Protein AF-A0A550HAZ9-F1 (afdb_monomer_lite)

Sequence (70 aa):
MNKKQALAKARKKFGPTAFARVEKGKEPYKIGIVRDGEEVVLGSGWNFQEAFWNYEEWGAFFMERNETKG

pLDDT: mean 71.85, std 11.65, range [38.31, 86.06]

Foldseek 3Di:
DDPVVLQVVQCVLPNPQWDWAQCDDPWRTWTFGQDPNDTDTQATHNDPVRRSVSNVVSVVVVSVVVVVVD

Radius of gyration: 11.7 Å; chains: 1; bounding box: 24×32×27 Å

Secondary structure (DSSP, 8-state):
--HHHHHHHHHHHH-TTEEEEE-SSSS-EEEEEEETTEEEEEEE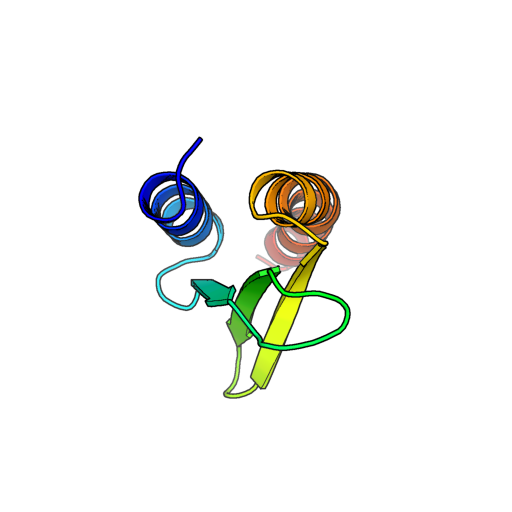ESSHHHHHHHHHHHHHHHHHHHHTT-

Structure (mmCIF, N/CA/C/O backbone):
data_AF-A0A550HAZ9-F1
#
_entry.id   AF-A0A550HAZ9-F1
#
loop_
_atom_site.group_PDB
_atom_site.id
_atom_site.type_symbol
_atom_site.label_atom_id
_atom_site.label_alt_id
_atom_site.label_comp_id
_atom_site.label_asym_id
_atom_site.label_entity_id
_atom_site.label_seq_id
_atom_site.pdbx_PDB_ins_code
_atom_site.Cartn_x
_atom_site.C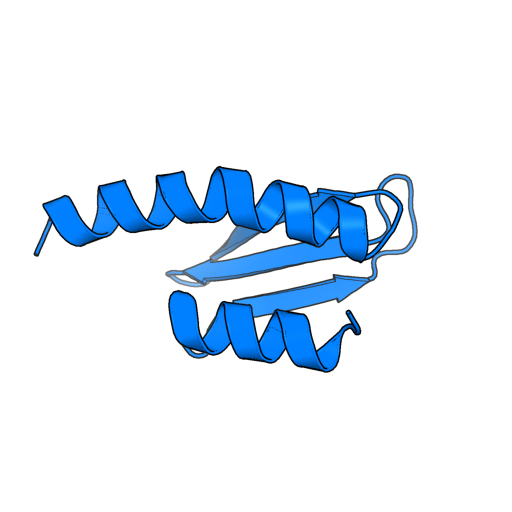artn_y
_atom_site.Cartn_z
_atom_site.occupancy
_atom_site.B_iso_or_equiv
_atom_site.auth_seq_id
_atom_site.auth_comp_id
_atom_site.auth_asym_id
_atom_site.auth_atom_id
_atom_site.pdbx_PDB_model_num
ATOM 1 N N . MET A 1 1 ? 10.400 9.929 -3.258 1.00 63.88 1 MET A N 1
ATOM 2 C CA . MET A 1 1 ? 9.357 9.402 -4.172 1.00 63.88 1 MET A CA 1
ATOM 3 C C . MET A 1 1 ? 7.997 9.931 -3.725 1.00 63.88 1 MET A C 1
ATOM 5 O O . MET A 1 1 ? 7.764 9.969 -2.524 1.00 63.88 1 MET A O 1
ATOM 9 N N . ASN A 1 2 ? 7.134 10.394 -4.637 1.00 68.75 2 ASN A N 1
ATOM 10 C CA . ASN A 1 2 ? 5.848 11.019 -4.275 1.00 68.75 2 ASN A CA 1
ATOM 11 C C . ASN A 1 2 ? 4.655 10.033 -4.317 1.00 68.75 2 ASN A C 1
ATOM 13 O O . ASN A 1 2 ? 4.755 8.945 -4.889 1.00 68.75 2 ASN A O 1
ATOM 17 N N . LYS A 1 3 ? 3.503 10.430 -3.746 1.00 64.75 3 LYS A N 1
ATOM 18 C CA . LYS A 1 3 ? 2.284 9.595 -3.655 1.00 64.75 3 LYS A CA 1
ATOM 19 C C . LYS A 1 3 ? 1.818 9.036 -5.005 1.00 64.75 3 LYS A C 1
ATOM 21 O O . LYS A 1 3 ? 1.430 7.873 -5.092 1.00 64.75 3 LYS A O 1
ATOM 26 N N . LYS A 1 4 ? 1.868 9.852 -6.065 1.00 72.00 4 LYS A N 1
ATOM 27 C CA . LYS A 1 4 ? 1.436 9.456 -7.417 1.00 72.00 4 LYS A CA 1
ATOM 28 C C . LYS A 1 4 ? 2.346 8.380 -8.016 1.00 72.00 4 LYS A C 1
ATOM 30 O O . LYS A 1 4 ? 1.843 7.430 -8.604 1.00 72.00 4 LYS A O 1
ATOM 35 N N . GLN A 1 5 ? 3.662 8.508 -7.841 1.00 75.12 5 GLN A N 1
ATOM 36 C CA . GLN A 1 5 ? 4.648 7.560 -8.374 1.00 75.12 5 GLN A CA 1
ATOM 37 C C . GLN A 1 5 ? 4.524 6.175 -7.735 1.00 75.12 5 GLN A C 1
ATOM 39 O O . GLN A 1 5 ? 4.517 5.168 -8.437 1.00 75.12 5 GLN A O 1
ATOM 44 N N . ALA A 1 6 ? 4.370 6.117 -6.417 1.00 66.88 6 ALA A N 1
ATOM 45 C CA . ALA A 1 6 ? 4.198 4.853 -5.710 1.00 66.88 6 ALA A CA 1
ATOM 46 C C . ALA A 1 6 ? 2.852 4.188 -6.009 1.00 66.88 6 ALA A C 1
ATOM 48 O O . ALA A 1 6 ? 2.819 2.979 -6.203 1.00 66.88 6 ALA A O 1
ATOM 49 N N . LEU A 1 7 ? 1.761 4.956 -6.134 1.00 69.44 7 LEU A N 1
ATOM 50 C CA . LEU A 1 7 ? 0.477 4.398 -6.564 1.00 69.44 7 LEU A CA 1
ATOM 51 C C . LEU A 1 7 ? 0.555 3.845 -7.993 1.00 69.44 7 LEU A C 1
ATOM 53 O O . LEU A 1 7 ? 0.030 2.772 -8.262 1.00 69.44 7 LEU A O 1
ATOM 57 N N . ALA A 1 8 ? 1.234 4.545 -8.905 1.00 76.19 8 ALA A N 1
ATOM 58 C CA . ALA A 1 8 ? 1.462 4.047 -10.259 1.00 76.19 8 ALA A CA 1
ATOM 59 C C . ALA A 1 8 ? 2.295 2.752 -10.255 1.00 76.19 8 ALA A C 1
ATOM 61 O O . ALA A 1 8 ? 1.961 1.809 -10.970 1.00 76.19 8 ALA A O 1
ATOM 62 N N . LYS A 1 9 ? 3.334 2.673 -9.412 1.00 73.12 9 LYS A N 1
ATOM 63 C CA . LYS A 1 9 ? 4.153 1.463 -9.249 1.00 73.12 9 LYS A CA 1
ATOM 64 C C . LYS A 1 9 ? 3.350 0.306 -8.637 1.00 73.12 9 LYS A C 1
ATOM 66 O O . LYS A 1 9 ? 3.415 -0.802 -9.159 1.00 73.12 9 LYS A O 1
ATOM 71 N N . ALA A 1 10 ? 2.538 0.572 -7.614 1.00 67.56 10 ALA A N 1
ATOM 72 C CA . ALA A 1 10 ? 1.636 -0.407 -7.011 1.00 67.56 10 ALA A CA 1
ATOM 73 C C . ALA A 1 10 ? 0.583 -0.902 -8.012 1.00 67.56 10 ALA A C 1
ATOM 75 O O . ALA A 1 10 ? 0.379 -2.103 -8.133 1.00 67.56 10 ALA A O 1
ATOM 76 N N . ARG A 1 11 ? -0.008 -0.012 -8.818 1.00 74.44 11 ARG A N 1
ATOM 77 C CA . ARG A 1 11 ? -0.950 -0.396 -9.882 1.00 74.44 11 ARG A CA 1
ATOM 78 C C . ARG A 1 11 ? -0.307 -1.224 -10.985 1.00 74.44 11 ARG A C 1
ATOM 80 O O . ARG A 1 11 ? -0.933 -2.144 -11.496 1.00 74.44 11 ARG A O 1
ATOM 87 N N . LYS A 1 12 ? 0.944 -0.926 -11.343 1.00 77.69 12 LYS A N 1
ATOM 88 C CA . LYS A 1 12 ? 1.703 -1.727 -12.311 1.00 77.69 12 LYS A CA 1
ATOM 89 C C . LYS A 1 12 ? 1.986 -3.141 -11.786 1.00 77.69 12 LYS A C 1
ATOM 91 O O . LYS A 1 12 ? 2.045 -4.064 -12.586 1.00 77.69 12 LYS A O 1
ATOM 96 N N . LYS A 1 13 ? 2.171 -3.298 -10.470 1.00 68.81 13 LYS A N 1
ATOM 97 C CA . LYS A 1 13 ? 2.524 -4.576 -9.832 1.00 68.81 13 LYS A CA 1
ATOM 98 C C . LYS A 1 13 ? 1.299 -5.417 -9.443 1.00 68.81 13 LYS A C 1
ATOM 100 O O . LYS A 1 13 ? 1.317 -6.616 -9.662 1.00 68.81 13 LYS A O 1
ATOM 105 N N . PHE A 1 14 ? 0.238 -4.797 -8.926 1.00 66.44 14 PHE A N 1
ATOM 106 C CA . PHE A 1 14 ? -0.938 -5.481 -8.364 1.00 66.44 14 PHE A CA 1
ATOM 107 C C . PHE A 1 14 ? -2.239 -5.260 -9.145 1.00 66.44 14 PHE A C 1
ATOM 109 O O . PHE A 1 14 ? -3.287 -5.783 -8.773 1.00 66.44 14 PHE A O 1
ATOM 116 N N . GLY A 1 15 ? -2.194 -4.474 -10.219 1.00 71.25 15 GLY A N 1
ATOM 117 C CA . GLY A 1 15 ? -3.364 -4.150 -11.023 1.00 71.25 15 GLY A CA 1
ATOM 118 C C . GLY A 1 15 ? -4.129 -2.907 -10.547 1.00 71.25 15 GLY A C 1
ATOM 119 O O . GLY A 1 15 ? -3.730 -2.208 -9.608 1.00 71.25 15 GLY A O 1
ATOM 120 N N . PRO A 1 16 ? -5.243 -2.578 -11.222 1.00 75.38 16 PRO A N 1
ATOM 121 C CA . PRO A 1 16 ? -5.969 -1.320 -11.026 1.00 75.38 16 PRO A CA 1
ATOM 122 C C . PRO A 1 16 ? -6.606 -1.176 -9.636 1.00 75.38 16 PRO A C 1
ATOM 124 O O . PRO A 1 16 ? -6.978 -0.066 -9.259 1.00 75.38 16 PRO A O 1
ATOM 127 N N . THR A 1 17 ? -6.694 -2.263 -8.867 1.00 77.31 17 THR A N 1
ATOM 128 C CA . THR A 1 17 ? -7.257 -2.288 -7.514 1.00 77.31 17 THR A CA 1
ATOM 129 C C . THR A 1 17 ? -6.308 -1.755 -6.440 1.00 77.31 17 THR A C 1
ATOM 131 O O . THR A 1 17 ? -6.719 -1.594 -5.291 1.00 77.31 17 THR A O 1
ATOM 134 N N . ALA A 1 18 ? -5.054 -1.446 -6.789 1.00 79.19 18 ALA A N 1
ATOM 135 C CA . ALA A 1 18 ? -4.108 -0.846 -5.860 1.00 79.19 18 ALA A CA 1
ATOM 136 C C . ALA A 1 18 ? -4.520 0.579 -5.450 1.00 79.19 18 ALA A C 1
ATOM 138 O O . ALA A 1 18 ? -4.833 1.437 -6.292 1.00 79.19 18 ALA A O 1
ATOM 139 N N . PHE A 1 19 ? -4.440 0.847 -4.147 1.00 80.88 19 PHE A N 1
ATOM 140 C CA . PHE A 1 19 ? -4.750 2.125 -3.523 1.00 80.88 19 PHE A CA 1
ATOM 141 C C . PHE A 1 19 ? -3.618 2.612 -2.611 1.00 80.88 19 PHE A C 1
ATOM 143 O O . PHE A 1 19 ? -2.810 1.849 -2.085 1.00 80.88 19 PHE A O 1
ATOM 150 N N . ALA A 1 20 ? -3.584 3.929 -2.412 1.00 75.31 20 ALA A N 1
ATOM 151 C CA . ALA A 1 20 ? -2.707 4.593 -1.458 1.00 75.31 20 ALA A CA 1
ATOM 152 C C . ALA A 1 20 ? -3.514 5.681 -0.745 1.00 75.31 20 ALA A C 1
ATOM 154 O O . ALA A 1 20 ? -3.859 6.711 -1.346 1.00 75.31 20 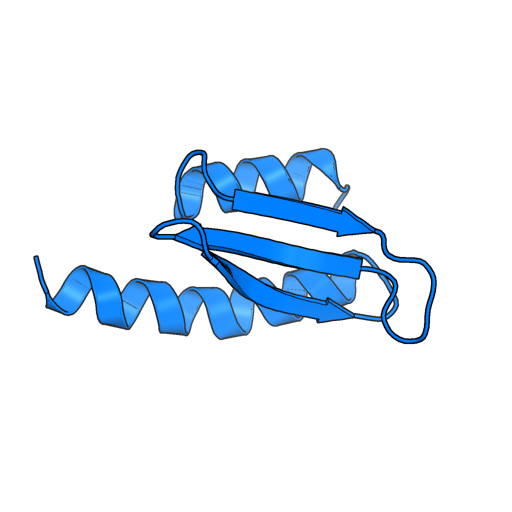ALA A O 1
ATOM 155 N N . ARG A 1 21 ? -3.829 5.453 0.530 1.00 76.75 21 ARG A N 1
ATOM 156 C CA . ARG A 1 21 ? -4.646 6.361 1.340 1.00 76.75 21 ARG A CA 1
ATOM 157 C C . ARG A 1 21 ? -3.828 7.027 2.435 1.00 76.75 21 ARG A C 1
ATOM 159 O O . ARG A 1 21 ? -2.836 6.480 2.910 1.00 76.75 21 ARG A O 1
ATOM 166 N N . VAL A 1 22 ? -4.254 8.240 2.778 1.00 73.38 22 VAL A N 1
ATOM 167 C CA . VAL A 1 22 ? -3.744 8.966 3.937 1.00 73.38 22 VAL A CA 1
ATOM 168 C C . VAL A 1 22 ? -4.876 8.995 4.954 1.00 73.38 22 VAL A C 1
ATOM 170 O O . VAL A 1 22 ? -5.926 9.559 4.655 1.00 73.38 22 VAL A O 1
ATOM 173 N N . GLU A 1 23 ? -4.703 8.343 6.094 1.00 71.69 23 GLU A N 1
ATOM 174 C CA . GLU A 1 23 ? -5.666 8.352 7.194 1.00 71.69 23 GLU A CA 1
ATOM 175 C C . GLU A 1 23 ? -5.233 9.347 8.276 1.00 71.69 23 GLU A C 1
ATOM 177 O O . GLU A 1 23 ? -4.066 9.707 8.402 1.00 71.69 23 GLU A O 1
ATOM 182 N N . LYS A 1 24 ? -6.188 9.844 9.061 1.00 57.97 24 LYS A N 1
ATOM 183 C CA . LYS A 1 24 ? -5.907 10.745 10.183 1.00 57.97 24 LYS A CA 1
ATOM 184 C C . LYS A 1 24 ? -5.836 9.888 11.452 1.00 57.97 24 LYS A C 1
ATOM 186 O O . LYS A 1 24 ? -6.857 9.350 11.864 1.00 57.97 24 LYS A O 1
ATOM 191 N N . GLY A 1 25 ? -4.653 9.712 12.048 1.00 68.94 25 GLY A N 1
ATOM 192 C CA . GLY A 1 25 ? -4.466 8.829 13.211 1.00 68.94 25 GLY A CA 1
ATOM 193 C C . GLY A 1 25 ? -3.007 8.427 13.466 1.00 68.94 25 GLY A C 1
ATOM 194 O O . GLY A 1 25 ? -2.098 9.120 13.017 1.00 68.94 25 GLY A O 1
ATOM 195 N N . LYS A 1 26 ? -2.796 7.310 14.189 1.00 64.06 26 LYS A N 1
ATOM 196 C CA . LYS A 1 26 ? -1.465 6.776 14.557 1.00 64.06 26 LYS A CA 1
ATOM 197 C C . LYS A 1 26 ? -0.628 6.294 13.362 1.00 64.06 26 LYS A C 1
ATOM 199 O O . LYS A 1 26 ? 0.580 6.367 13.425 1.00 64.06 26 LYS A O 1
ATOM 204 N N . GLU A 1 27 ? -1.227 5.830 12.270 1.00 71.19 27 GLU A N 1
ATOM 205 C CA . GLU A 1 27 ? -0.486 5.486 11.045 1.00 71.19 27 GLU A CA 1
ATOM 206 C C . GLU A 1 27 ? -1.125 6.200 9.858 1.00 71.19 27 GLU A C 1
ATOM 208 O O . GLU A 1 27 ? -2.086 5.696 9.266 1.00 71.19 27 GLU A O 1
ATOM 213 N N . PRO A 1 28 ? -0.663 7.418 9.544 1.00 77.62 28 PRO A N 1
ATOM 214 C CA . PRO A 1 28 ? -1.326 8.249 8.566 1.00 77.62 28 PRO A CA 1
ATOM 215 C C . PRO A 1 28 ? -1.197 7.763 7.129 1.00 77.62 28 PRO A C 1
ATOM 217 O O . PRO A 1 28 ? -1.945 8.257 6.301 1.00 77.62 28 PRO A O 1
ATOM 220 N N . TYR A 1 29 ? -0.312 6.828 6.781 1.00 80.94 29 TYR A N 1
ATOM 221 C CA . TYR A 1 29 ? -0.158 6.374 5.395 1.00 80.94 29 TYR A CA 1
ATOM 222 C C . TYR A 1 29 ? -0.364 4.870 5.276 1.00 80.94 29 TYR A C 1
ATOM 224 O O . TYR A 1 29 ? 0.267 4.103 5.994 1.00 80.94 29 TYR A O 1
ATOM 232 N N . LYS A 1 30 ? -1.219 4.451 4.334 1.00 84.56 30 LYS A N 1
ATOM 233 C CA . LYS A 1 30 ? -1.441 3.039 3.995 1.00 84.56 30 LYS A CA 1
ATOM 234 C C . LYS A 1 30 ? -1.434 2.818 2.486 1.00 84.56 30 LYS A C 1
ATOM 236 O O . LYS A 1 30 ? -1.974 3.627 1.724 1.00 84.56 30 LYS A O 1
ATOM 241 N N . ILE A 1 31 ? -0.852 1.704 2.068 1.00 82.19 31 ILE A N 1
ATOM 242 C CA . ILE A 1 31 ? -0.815 1.209 0.692 1.00 82.19 31 ILE A CA 1
ATOM 243 C C . ILE A 1 31 ? -1.398 -0.202 0.699 1.00 82.19 31 ILE A C 1
ATOM 245 O O . ILE A 1 31 ? -1.069 -1.016 1.560 1.00 82.19 31 ILE A O 1
ATOM 249 N N . GLY A 1 32 ? -2.283 -0.490 -0.246 1.00 84.69 32 GLY A N 1
ATOM 250 C CA . GLY A 1 32 ? -2.985 -1.765 -0.296 1.00 84.69 32 GLY A CA 1
ATOM 251 C C . GLY A 1 32 ? -3.638 -2.020 -1.641 1.00 84.69 32 GLY A C 1
ATOM 252 O O . GLY A 1 32 ? -3.433 -1.273 -2.600 1.00 84.69 32 GLY A O 1
ATOM 253 N N . ILE A 1 33 ? -4.419 -3.090 -1.703 1.00 83.12 33 ILE A N 1
ATOM 254 C CA . ILE A 1 33 ? -5.194 -3.500 -2.874 1.00 83.12 33 ILE A CA 1
ATOM 255 C C . ILE A 1 33 ? -6.620 -3.834 -2.452 1.00 83.12 33 ILE A C 1
ATOM 257 O O . ILE A 1 33 ? -6.849 -4.246 -1.3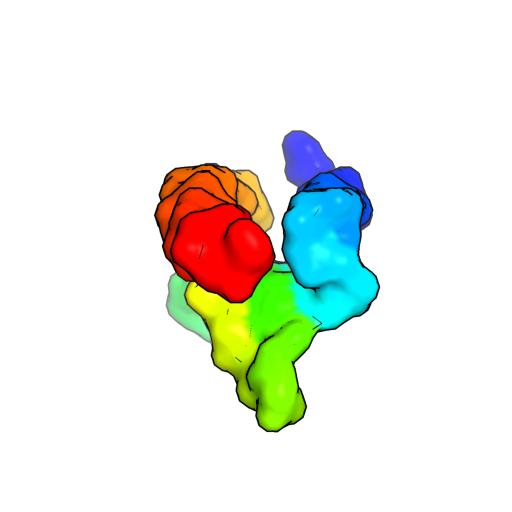18 1.00 83.12 33 ILE A O 1
ATOM 261 N N . VAL A 1 34 ? -7.572 -3.686 -3.366 1.00 81.00 34 VAL A N 1
ATOM 262 C CA . VAL A 1 34 ? -8.913 -4.257 -3.199 1.00 81.00 34 VAL A CA 1
ATOM 263 C C . VAL A 1 34 ? -8.957 -5.621 -3.888 1.00 81.00 34 VAL A C 1
ATOM 265 O O . VAL A 1 34 ? -8.612 -5.728 -5.067 1.00 81.00 34 VAL A O 1
ATOM 268 N N . ARG A 1 35 ? -9.373 -6.665 -3.174 1.00 77.50 35 ARG A N 1
ATOM 269 C CA . ARG A 1 35 ? -9.560 -8.016 -3.717 1.00 77.50 35 ARG A CA 1
ATOM 270 C C . ARG A 1 35 ? -10.878 -8.569 -3.199 1.00 77.50 35 ARG A C 1
ATOM 272 O O . ARG A 1 35 ? -11.135 -8.489 -2.009 1.00 77.50 35 ARG A O 1
ATOM 279 N N . ASP A 1 36 ? -11.725 -9.058 -4.101 1.00 81.06 36 ASP A N 1
ATOM 280 C CA . ASP A 1 36 ? -13.038 -9.627 -3.758 1.00 81.06 36 ASP A CA 1
ATOM 281 C C . ASP A 1 36 ? -13.937 -8.686 -2.921 1.00 81.06 36 ASP A C 1
ATOM 283 O O . ASP A 1 36 ? -14.764 -9.120 -2.130 1.00 81.06 36 ASP A O 1
ATOM 287 N N . GLY A 1 37 ? -13.786 -7.368 -3.112 1.00 82.69 37 GLY A N 1
ATOM 288 C CA . GLY A 1 37 ? -14.514 -6.339 -2.356 1.00 82.69 37 GLY A CA 1
ATOM 289 C C . GLY A 1 37 ? -13.900 -5.984 -0.998 1.00 82.69 37 GLY A C 1
ATOM 290 O O . GLY A 1 37 ? -14.373 -5.053 -0.350 1.00 82.69 37 GLY A O 1
ATOM 291 N N . GLU A 1 38 ? -12.823 -6.657 -0.595 1.00 82.81 38 GLU A N 1
ATOM 292 C CA . GLU A 1 38 ? -12.114 -6.420 0.661 1.00 82.81 38 GLU A CA 1
ATOM 293 C C . GLU A 1 38 ? -10.819 -5.624 0.446 1.00 82.81 38 GLU A C 1
ATOM 295 O O . GLU A 1 38 ? -10.095 -5.810 -0.536 1.00 82.81 38 GLU A O 1
ATOM 300 N N . GLU A 1 39 ? -10.501 -4.723 1.379 1.00 86.06 39 GLU A N 1
ATOM 301 C CA . GLU A 1 39 ? -9.237 -3.984 1.379 1.00 86.06 39 GLU A CA 1
ATOM 302 C C . GLU A 1 39 ? -8.139 -4.790 2.080 1.00 86.06 39 GLU A C 1
ATOM 304 O O . GLU A 1 39 ? -8.173 -4.997 3.292 1.00 86.06 39 GLU A O 1
ATOM 309 N N . VAL A 1 40 ? -7.104 -5.166 1.334 1.00 83.62 40 VAL A N 1
ATOM 310 C CA . VAL A 1 40 ? -5.898 -5.794 1.877 1.00 83.62 40 VAL A CA 1
ATOM 311 C C . VAL A 1 40 ? -4.804 -4.738 1.982 1.00 83.62 40 VAL A C 1
ATOM 313 O O . VAL A 1 40 ? -4.304 -4.234 0.973 1.00 83.62 40 VAL A O 1
ATOM 316 N N . VAL A 1 41 ? -4.427 -4.385 3.211 1.00 84.56 41 VAL A N 1
ATOM 317 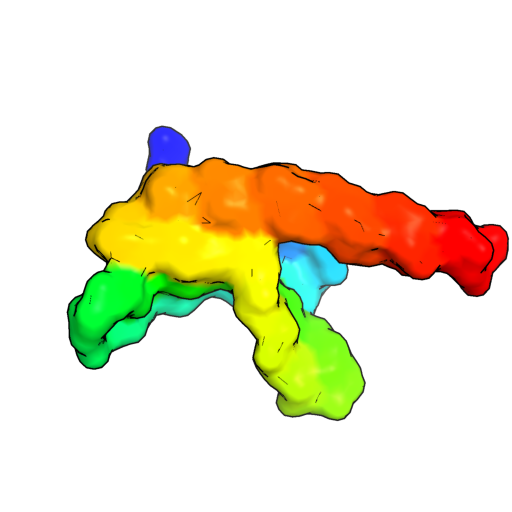C CA . VAL A 1 41 ? -3.314 -3.463 3.473 1.00 84.56 41 VAL A CA 1
ATOM 318 C C . VAL A 1 41 ? -1.999 -4.222 3.331 1.00 84.56 41 VAL A C 1
ATOM 320 O O . VAL A 1 41 ? -1.777 -5.220 4.008 1.00 84.56 41 VAL A O 1
ATOM 323 N N . LEU A 1 42 ? -1.132 -3.732 2.447 1.00 80.50 42 LEU A N 1
ATOM 324 C CA . LEU A 1 42 ? 0.181 -4.315 2.164 1.00 80.50 42 LEU A CA 1
ATOM 325 C C . LEU A 1 42 ? 1.314 -3.532 2.833 1.00 80.50 42 LEU A C 1
ATOM 327 O O . LEU A 1 42 ? 2.392 -4.067 3.021 1.00 80.50 42 LEU A O 1
ATOM 331 N N . GLY A 1 43 ? 1.094 -2.270 3.199 1.00 83.50 43 GLY A N 1
ATOM 332 C CA . GLY A 1 43 ? 2.069 -1.484 3.948 1.00 83.50 43 GLY A CA 1
ATOM 333 C C . GLY A 1 43 ? 1.420 -0.300 4.651 1.00 83.50 43 GLY A C 1
ATOM 334 O O . GLY A 1 43 ? 0.534 0.351 4.093 1.00 83.50 43 GLY A O 1
ATOM 335 N N . SER A 1 44 ? 1.862 -0.009 5.871 1.00 85.94 44 SER A N 1
ATOM 336 C CA . SER A 1 44 ? 1.454 1.155 6.666 1.00 85.94 44 SER A CA 1
ATOM 337 C C . SER A 1 44 ? 2.673 1.889 7.222 1.00 85.94 44 SER A C 1
ATOM 339 O O . SER A 1 44 ? 3.760 1.321 7.271 1.00 85.94 44 SER A O 1
ATOM 341 N N . GLY A 1 45 ? 2.530 3.165 7.579 1.00 84.94 45 GLY A N 1
ATOM 342 C CA . GLY A 1 45 ? 3.617 3.927 8.192 1.00 84.94 45 GLY A CA 1
ATOM 343 C C . GLY A 1 45 ? 3.241 5.352 8.594 1.00 84.94 45 GLY A C 1
ATOM 344 O O . GLY A 1 45 ? 2.177 5.877 8.237 1.00 84.94 45 GLY A O 1
ATOM 345 N N . TRP A 1 46 ? 4.151 6.001 9.321 1.00 83.25 46 TRP A N 1
ATOM 346 C CA . TRP A 1 46 ? 4.036 7.389 9.782 1.00 83.25 46 TRP A CA 1
ATOM 347 C C . TRP A 1 46 ? 4.226 8.406 8.671 1.00 83.25 46 TRP A C 1
ATOM 349 O O . TRP A 1 46 ? 3.726 9.531 8.728 1.00 83.25 46 TRP A O 1
ATOM 359 N N . ASN A 1 47 ? 4.942 8.005 7.631 1.00 81.06 47 ASN A N 1
ATOM 360 C CA . ASN A 1 47 ? 5.106 8.779 6.422 1.00 81.06 47 ASN A CA 1
ATOM 361 C C . ASN A 1 47 ? 4.920 7.886 5.192 1.00 81.06 47 ASN A C 1
ATOM 363 O O . ASN A 1 47 ? 4.922 6.657 5.255 1.00 81.06 47 ASN A O 1
ATOM 367 N N . PHE A 1 48 ? 4.762 8.534 4.043 1.00 74.44 48 PHE A N 1
ATOM 368 C CA . PHE A 1 48 ? 4.519 7.843 2.786 1.00 74.44 48 PHE A CA 1
ATOM 369 C C . PHE A 1 48 ? 5.666 6.900 2.378 1.00 74.44 48 PHE A C 1
ATOM 371 O O . PHE A 1 48 ? 5.430 5.881 1.736 1.00 74.44 48 PHE A O 1
ATOM 378 N N . GLN A 1 49 ? 6.906 7.244 2.727 1.00 78.75 49 GLN A N 1
ATOM 379 C CA . GLN A 1 49 ? 8.081 6.464 2.353 1.00 78.75 49 GLN A CA 1
ATOM 380 C C . GLN A 1 49 ? 8.191 5.184 3.178 1.00 78.75 49 GLN A C 1
ATOM 382 O O . GLN A 1 49 ? 8.465 4.134 2.613 1.00 78.75 49 GLN A O 1
ATOM 387 N N . GLU A 1 50 ? 7.910 5.256 4.473 1.00 80.62 50 GLU A N 1
ATOM 388 C CA . GLU A 1 50 ? 7.835 4.100 5.368 1.00 80.62 50 GLU A CA 1
ATOM 389 C C . GLU A 1 50 ? 6.717 3.139 4.950 1.00 80.62 50 GLU A C 1
ATOM 391 O O . GLU A 1 50 ? 6.971 1.956 4.745 1.00 80.62 50 GLU A O 1
ATOM 396 N N . ALA A 1 51 ? 5.511 3.657 4.685 1.00 79.38 51 ALA A N 1
ATOM 397 C CA . ALA A 1 51 ? 4.409 2.840 4.177 1.00 79.38 51 ALA A CA 1
ATOM 398 C C . ALA A 1 51 ? 4.761 2.147 2.851 1.00 79.38 51 ALA A C 1
ATOM 400 O O . ALA A 1 51 ? 4.322 1.026 2.603 1.00 79.38 51 ALA A O 1
ATOM 401 N N . PHE A 1 52 ? 5.561 2.803 2.004 1.00 78.00 52 PHE A N 1
ATOM 402 C CA . PHE A 1 52 ? 6.051 2.225 0.759 1.00 78.00 52 PHE A CA 1
ATOM 403 C C . PHE A 1 52 ? 7.140 1.172 0.964 1.00 78.00 52 PHE A C 1
ATOM 405 O O . PHE A 1 52 ? 7.110 0.153 0.285 1.00 78.00 52 PHE A O 1
ATOM 412 N N . TRP A 1 53 ? 8.086 1.389 1.874 1.00 81.19 53 TRP A N 1
ATOM 413 C CA . TRP A 1 53 ? 9.090 0.379 2.216 1.00 81.19 53 TRP A CA 1
ATOM 414 C C . TRP A 1 53 ? 8.433 -0.884 2.762 1.00 81.19 53 TRP A C 1
ATOM 416 O O . TRP A 1 53 ? 8.669 -1.962 2.223 1.00 81.19 53 TRP A O 1
ATOM 426 N N . ASN A 1 54 ? 7.509 -0.722 3.712 1.00 79.69 54 ASN A N 1
ATOM 427 C CA . ASN A 1 54 ? 6.714 -1.826 4.238 1.00 79.69 54 ASN A CA 1
ATOM 428 C C . ASN A 1 54 ? 5.923 -2.507 3.104 1.00 79.69 54 ASN A C 1
ATOM 430 O O . ASN A 1 54 ? 5.927 -3.726 2.986 1.00 79.69 54 ASN A O 1
ATOM 434 N N . TYR A 1 55 ? 5.334 -1.740 2.182 1.00 76.38 55 TYR A N 1
ATOM 435 C CA . TYR A 1 55 ? 4.704 -2.304 0.984 1.00 76.38 55 TYR A CA 1
ATOM 436 C C . TYR A 1 55 ? 5.672 -3.067 0.059 1.00 76.38 55 TYR A C 1
ATOM 438 O O . TYR A 1 55 ? 5.261 -4.063 -0.525 1.00 76.38 55 TYR A O 1
ATOM 446 N N . GLU A 1 56 ? 6.918 -2.635 -0.147 1.00 74.06 56 GLU A N 1
ATOM 447 C CA . GLU A 1 56 ? 7.854 -3.366 -1.016 1.00 74.06 56 GLU A CA 1
ATOM 448 C C . GLU A 1 56 ? 8.291 -4.684 -0.362 1.00 74.06 56 GLU A C 1
ATOM 450 O O . GLU A 1 56 ? 8.370 -5.690 -1.071 1.00 74.06 56 GLU A O 1
ATOM 455 N N . GLU A 1 57 ? 8.490 -4.699 0.962 1.00 72.06 57 GLU A N 1
ATOM 456 C CA . GLU A 1 57 ? 8.801 -5.915 1.727 1.00 72.06 57 GLU A CA 1
ATOM 457 C C . GLU A 1 57 ? 7.641 -6.922 1.686 1.00 72.06 57 GLU A C 1
ATOM 459 O O . GLU A 1 57 ? 7.814 -8.076 1.290 1.00 72.06 57 GLU A O 1
ATOM 464 N N . TRP A 1 58 ? 6.426 -6.482 2.012 1.00 64.88 58 TRP A N 1
ATOM 465 C CA . TRP A 1 58 ? 5.245 -7.353 2.053 1.00 64.88 58 TRP A CA 1
ATOM 466 C C . TRP A 1 58 ? 4.661 -7.650 0.667 1.00 64.88 58 TRP A C 1
ATOM 468 O O . TRP A 1 58 ? 4.104 -8.721 0.415 1.00 64.88 58 TRP A O 1
ATOM 478 N N . GLY A 1 59 ? 4.800 -6.716 -0.269 1.00 62.41 59 GLY A N 1
ATOM 479 C CA . GLY A 1 59 ? 4.345 -6.857 -1.645 1.00 62.41 59 GLY A CA 1
ATOM 480 C C . GLY A 1 59 ? 5.177 -7.852 -2.453 1.00 62.41 59 GLY A C 1
ATOM 481 O O . GLY A 1 59 ? 4.668 -8.410 -3.423 1.00 62.41 59 GLY A O 1
ATOM 482 N N . ALA A 1 60 ? 6.436 -8.103 -2.082 1.00 56.59 60 ALA A N 1
ATOM 483 C CA . ALA A 1 60 ? 7.191 -9.237 -2.618 1.00 56.59 60 ALA A CA 1
ATOM 484 C C . ALA A 1 60 ? 6.548 -10.570 -2.189 1.00 56.59 60 ALA A C 1
ATOM 486 O O . ALA A 1 60 ? 6.220 -11.394 -3.040 1.00 56.59 60 ALA A O 1
ATOM 487 N N . PHE A 1 61 ? 6.225 -10.708 -0.900 1.00 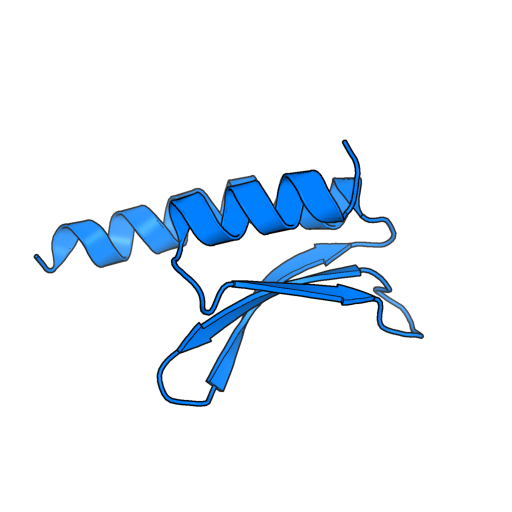55.00 61 PHE A N 1
ATOM 488 C CA . PHE A 1 61 ? 5.606 -11.910 -0.332 1.00 55.00 61 PHE A CA 1
ATOM 489 C C . PHE A 1 61 ? 4.212 -12.226 -0.915 1.00 55.00 61 PHE A C 1
ATOM 491 O O . PHE A 1 61 ? 3.873 -13.386 -1.158 1.00 55.00 61 PHE A O 1
ATOM 498 N N . PHE A 1 62 ? 3.391 -11.201 -1.176 1.00 56.84 62 PHE A N 1
ATOM 499 C CA . PHE A 1 62 ? 2.046 -11.384 -1.745 1.00 56.84 62 PHE A CA 1
ATOM 500 C C . PHE A 1 62 ? 2.042 -11.784 -3.229 1.00 56.84 62 PHE A C 1
ATOM 502 O O . PHE A 1 62 ? 1.133 -12.500 -3.662 1.00 56.84 62 PHE A O 1
ATOM 509 N N . MET A 1 63 ? 3.027 -11.322 -4.007 1.00 56.56 63 MET A N 1
ATOM 510 C CA . MET A 1 63 ? 3.164 -11.683 -5.425 1.00 56.56 63 MET A CA 1
ATOM 511 C C . MET A 1 63 ? 3.676 -13.117 -5.579 1.00 56.56 63 MET A C 1
ATOM 513 O O . MET A 1 63 ? 3.083 -13.887 -6.332 1.00 56.56 63 MET A O 1
ATOM 517 N N . GLU A 1 64 ? 4.674 -13.517 -4.783 1.00 52.84 64 GLU A N 1
ATOM 518 C CA . GLU A 1 64 ? 5.251 -14.871 -4.828 1.00 52.84 64 GLU A CA 1
ATOM 519 C C . GLU A 1 64 ? 4.212 -15.975 -4.557 1.00 52.84 64 GLU A C 1
ATOM 521 O O . GLU A 1 64 ? 4.226 -17.024 -5.202 1.00 52.84 64 GLU A O 1
ATOM 526 N N . ARG A 1 65 ? 3.246 -15.731 -3.655 1.00 51.28 65 ARG A N 1
ATOM 527 C CA . ARG A 1 65 ? 2.158 -16.689 -3.364 1.00 51.28 65 ARG A CA 1
ATOM 528 C C . ARG A 1 65 ? 1.022 -16.702 -4.391 1.00 51.28 65 ARG A C 1
ATOM 530 O O . ARG A 1 65 ? 0.230 -17.643 -4.373 1.00 51.28 65 ARG A O 1
ATOM 537 N N . ASN A 1 66 ? 0.892 -15.678 -5.240 1.00 49.41 66 ASN A N 1
ATOM 538 C CA . ASN A 1 66 ? -0.128 -15.657 -6.299 1.00 49.41 66 ASN A CA 1
ATOM 539 C C . ASN A 1 66 ? 0.414 -16.148 -7.650 1.00 49.41 66 ASN A C 1
ATOM 541 O O . ASN A 1 66 ? -0.362 -16.723 -8.405 1.00 49.41 66 ASN A O 1
ATOM 545 N N . GLU A 1 67 ? 1.714 -16.011 -7.936 1.00 47.12 67 GLU A N 1
ATOM 546 C CA . GLU A 1 67 ? 2.326 -16.630 -9.127 1.00 47.12 67 GLU A CA 1
ATOM 547 C C . GLU A 1 67 ? 2.485 -18.154 -8.993 1.00 47.12 67 GLU A C 1
ATOM 549 O O . GLU A 1 67 ? 2.539 -18.853 -9.995 1.00 47.12 67 GLU A O 1
ATOM 554 N N . THR A 1 68 ? 2.468 -18.709 -7.777 1.00 41.69 68 THR A N 1
ATOM 555 C CA . THR A 1 68 ? 2.507 -20.170 -7.548 1.00 41.69 68 THR A CA 1
ATOM 556 C C . THR A 1 68 ? 1.150 -20.875 -7.681 1.00 41.69 68 THR A C 1
ATOM 558 O O . THR A 1 68 ? 1.062 -22.080 -7.444 1.00 41.69 68 THR A O 1
ATOM 561 N N . LYS A 1 69 ? 0.081 -20.158 -8.053 1.00 42.25 69 LYS A N 1
ATOM 562 C CA . LYS A 1 69 ? -1.242 -20.746 -8.341 1.00 42.25 69 LYS A CA 1
ATOM 563 C C . LYS A 1 69 ? -1.746 -20.490 -9.770 1.00 42.25 69 LYS A C 1
ATOM 565 O O . LYS A 1 69 ? -2.930 -20.712 -10.021 1.00 42.25 69 LYS A O 1
ATOM 570 N N . GLY A 1 70 ? -0.876 -20.028 -10.669 1.00 38.31 70 GLY A N 1
ATOM 571 C CA . GLY A 1 70 ? -1.141 -19.942 -12.109 1.00 38.31 70 GLY A CA 1
ATOM 572 C C . GLY A 1 70 ? -0.615 -21.163 -12.840 1.00 38.31 70 GLY A C 1
ATOM 573 O O . GLY A 1 70 ? 0.584 -21.456 -12.651 1.00 38.31 70 GLY A O 1
#